Protein AF-A0A3P7DIX0-F1 (afdb_monomer_lite)

Radius of gyration: 22.91 Å; chains: 1; bounding box: 49×26×72 Å

Organism: Wuchereria bancrofti (NCBI:txid6293)

Sequence (64 aa):
MIQLNERCKRVEKCKPRQIETRSGIVEGKQLHCNKGSIDVFLGIPYAKPPTGERRFKVNLNYNL

Foldseek 3Di:
DDPPPPPPPCPVPPPFDWDQDPVGIAGWHWDADPVGIDTGGPPDDDDDQDDDPPNPDDDPPDDD

pLDDT: mean 83.42, std 15.46, range [43.31, 96.94]

Structure (mmCIF, N/CA/C/O backbone):
data_AF-A0A3P7DIX0-F1
#
_entry.id   AF-A0A3P7DIX0-F1
#
loop_
_atom_site.group_PDB
_atom_site.id
_atom_site.type_symbol
_atom_site.label_atom_id
_atom_site.label_alt_id
_atom_site.label_comp_id
_atom_site.label_asym_id
_atom_site.label_entity_id
_atom_site.label_seq_id
_atom_site.pdbx_PDB_ins_code
_atom_site.Cartn_x
_atom_site.Cartn_y
_atom_site.Cartn_z
_atom_site.occupancy
_atom_site.B_iso_or_equiv
_atom_site.auth_seq_id
_atom_site.auth_comp_id
_atom_site.auth_asym_id
_atom_site.auth_atom_id
_atom_site.pdbx_PDB_model_num
ATOM 1 N N . MET A 1 1 ? 37.681 1.964 47.785 1.00 43.31 1 MET A N 1
ATOM 2 C CA . MET A 1 1 ? 36.434 2.306 47.068 1.00 43.31 1 MET A CA 1
ATOM 3 C C . MET A 1 1 ? 36.794 2.503 45.610 1.00 43.31 1 MET A C 1
ATOM 5 O O . MET A 1 1 ? 37.644 3.335 45.336 1.00 43.31 1 MET A O 1
ATOM 9 N N . ILE A 1 2 ? 36.255 1.696 44.700 1.00 51.53 2 ILE A N 1
ATOM 10 C CA . ILE A 1 2 ? 36.508 1.860 43.264 1.00 51.53 2 ILE A CA 1
ATOM 11 C C . ILE A 1 2 ? 35.355 2.714 42.744 1.00 51.53 2 ILE A C 1
ATOM 13 O O . ILE A 1 2 ? 34.206 2.282 42.810 1.00 51.53 2 ILE A O 1
ATOM 17 N N . GLN A 1 3 ? 35.635 3.942 42.308 1.00 52.53 3 GLN A N 1
ATOM 18 C CA . GLN A 1 3 ? 34.643 4.766 41.619 1.00 52.53 3 GLN A CA 1
ATOM 19 C C . GLN A 1 3 ? 34.290 4.052 40.312 1.00 52.53 3 GLN A C 1
ATOM 21 O O . GLN A 1 3 ? 35.110 3.963 39.400 1.00 52.53 3 GLN A O 1
ATOM 26 N N . LEU A 1 4 ? 33.087 3.480 40.241 1.00 61.69 4 LEU A N 1
ATOM 27 C CA . LEU A 1 4 ? 32.545 2.997 38.980 1.00 61.69 4 LEU A CA 1
ATOM 28 C C . LEU A 1 4 ? 32.285 4.229 38.117 1.00 61.69 4 LEU A C 1
ATOM 30 O O . LEU A 1 4 ? 31.355 4.991 38.364 1.00 61.69 4 LEU A O 1
ATOM 34 N N . ASN A 1 5 ? 33.152 4.458 37.133 1.00 59.81 5 ASN A N 1
ATOM 35 C CA . ASN A 1 5 ? 32.946 5.520 36.164 1.00 59.81 5 ASN A CA 1
ATOM 36 C C . ASN A 1 5 ? 31.665 5.213 35.390 1.00 59.81 5 ASN A C 1
ATOM 38 O O . ASN A 1 5 ? 31.615 4.238 34.637 1.00 59.81 5 ASN A O 1
ATOM 42 N N . GLU A 1 6 ? 30.657 6.071 35.529 1.00 59.72 6 GLU A N 1
ATOM 43 C CA . GLU A 1 6 ? 29.450 6.038 34.712 1.00 59.72 6 GLU A CA 1
ATOM 44 C C . GLU A 1 6 ? 29.780 6.436 33.274 1.00 59.72 6 GLU A C 1
ATOM 46 O O . GLU A 1 6 ? 29.443 7.505 32.774 1.00 59.72 6 GLU A O 1
ATOM 51 N N . ARG A 1 7 ? 30.420 5.527 32.543 1.00 53.06 7 ARG A N 1
ATOM 52 C CA . ARG A 1 7 ? 30.313 5.501 31.091 1.00 53.06 7 ARG A CA 1
ATOM 53 C C . ARG A 1 7 ? 29.012 4.803 30.699 1.00 53.06 7 ARG A C 1
ATOM 55 O O . ARG A 1 7 ? 28.997 3.990 29.782 1.00 53.06 7 ARG A O 1
ATOM 62 N N . CYS A 1 8 ? 27.892 5.259 31.259 1.00 49.16 8 CYS A N 1
ATOM 63 C CA . CYS A 1 8 ? 26.715 5.464 30.429 1.00 49.16 8 CYS A CA 1
ATOM 64 C C . CYS A 1 8 ? 27.092 6.597 29.479 1.00 49.16 8 CYS A C 1
ATOM 66 O O . CYS A 1 8 ? 26.682 7.743 29.655 1.00 49.16 8 CYS A O 1
ATOM 68 N N . LYS A 1 9 ? 27.956 6.303 28.491 1.00 54.00 9 LYS A N 1
ATOM 69 C CA . LYS A 1 9 ? 28.073 7.177 27.337 1.00 54.00 9 LYS A CA 1
ATOM 70 C C . LYS A 1 9 ? 26.629 7.328 26.904 1.00 54.00 9 LYS A C 1
ATOM 72 O O . LYS A 1 9 ? 26.003 6.339 26.524 1.00 54.00 9 LYS A O 1
ATOM 77 N N . ARG A 1 10 ? 26.096 8.541 27.026 1.00 56.41 10 ARG A N 1
ATOM 78 C CA . ARG A 1 10 ? 25.069 9.017 26.122 1.00 56.41 10 ARG A CA 1
ATOM 79 C C . ARG A 1 10 ? 25.621 8.654 24.750 1.00 56.41 10 ARG A C 1
ATOM 81 O O . ARG A 1 10 ? 26.433 9.382 24.196 1.00 56.41 10 ARG A O 1
ATOM 88 N N . VAL A 1 11 ? 25.286 7.467 24.248 1.00 62.44 11 VAL A N 1
ATOM 89 C CA . VAL A 1 11 ? 25.159 7.287 22.819 1.00 62.44 11 VAL A CA 1
ATOM 90 C C . VAL A 1 11 ? 24.114 8.337 22.549 1.00 62.44 11 VAL A C 1
ATOM 92 O O . VAL A 1 11 ? 22.966 8.169 22.965 1.00 62.44 11 VAL A O 1
ATOM 95 N N . GLU A 1 12 ? 24.558 9.507 22.094 1.00 61.41 12 GLU A N 1
ATOM 96 C CA . GLU A 1 12 ? 23.650 10.537 21.643 1.00 61.41 12 GLU A CA 1
ATOM 97 C C . GLU A 1 12 ? 22.700 9.790 20.731 1.00 61.41 12 GLU A C 1
ATOM 99 O O . GLU A 1 12 ? 23.118 9.203 19.731 1.00 61.41 12 GLU A O 1
ATOM 104 N N . LYS A 1 13 ? 21.457 9.631 21.187 1.00 63.66 13 LYS A N 1
ATOM 105 C CA . LYS A 1 13 ? 20.463 8.920 20.414 1.00 63.66 13 LYS A CA 1
ATOM 106 C C . LYS A 1 13 ? 20.302 9.801 19.191 1.00 63.66 13 LYS A C 1
ATOM 108 O O . LYS A 1 13 ? 19.679 10.857 19.292 1.00 63.66 13 LYS A O 1
ATOM 113 N N . CYS A 1 14 ? 20.958 9.430 18.090 1.00 71.25 14 CYS A N 1
ATOM 114 C CA . CYS A 1 14 ? 20.857 10.159 16.839 1.00 71.25 14 CYS A CA 1
ATOM 115 C C . CYS A 1 14 ? 19.367 10.357 16.589 1.00 71.25 14 CYS A C 1
ATOM 117 O O . CYS A 1 14 ? 18.603 9.389 16.691 1.00 71.25 14 CYS A O 1
ATOM 119 N N . LYS A 1 15 ? 18.950 11.613 16.377 1.00 80.69 15 LYS A N 1
ATOM 120 C CA . LYS A 1 15 ? 17.537 11.937 16.166 1.00 80.69 15 LYS A CA 1
ATOM 121 C C . LYS A 1 15 ? 16.994 10.963 15.118 1.00 80.69 15 LYS A C 1
ATOM 123 O O . LYS A 1 15 ? 17.633 10.811 14.071 1.00 80.69 15 LYS A O 1
ATOM 128 N N . PRO A 1 16 ? 15.895 10.252 15.407 1.00 85.00 16 PRO A N 1
ATOM 129 C CA . PRO A 1 16 ? 15.401 9.264 14.471 1.00 85.00 16 PRO A CA 1
ATOM 130 C C . PRO A 1 16 ? 14.985 9.967 13.177 1.00 85.00 16 PRO A C 1
ATOM 132 O O . PRO A 1 16 ? 14.615 11.145 13.186 1.00 85.00 16 PRO A O 1
ATOM 135 N N . ARG A 1 17 ? 15.075 9.261 12.048 1.00 92.50 17 ARG A N 1
ATOM 136 C CA . ARG A 1 17 ? 14.663 9.823 10.762 1.00 92.50 17 ARG A CA 1
ATOM 137 C C . ARG A 1 17 ? 13.154 10.045 10.821 1.00 92.50 17 ARG A C 1
ATOM 139 O O . ARG A 1 17 ? 12.410 9.096 11.043 1.00 92.50 17 ARG A O 1
ATOM 146 N N . GLN A 1 18 ? 12.715 11.279 10.619 1.00 95.31 18 GLN A N 1
ATOM 147 C CA . GLN A 1 18 ? 11.301 11.638 10.566 1.00 95.31 18 GLN A CA 1
ATOM 148 C C . GLN A 1 18 ? 10.951 12.091 9.154 1.00 95.31 18 GLN A C 1
ATOM 150 O O . GLN A 1 18 ? 11.718 12.826 8.532 1.00 95.31 18 GLN A O 1
ATOM 155 N N . ILE A 1 19 ? 9.821 11.609 8.645 1.00 95.12 19 ILE A N 1
ATOM 156 C CA . ILE A 1 19 ? 9.333 11.902 7.298 1.00 95.12 19 ILE A CA 1
ATOM 157 C C . ILE A 1 19 ? 7.912 12.428 7.390 1.00 95.12 19 ILE A C 1
ATOM 159 O O . ILE A 1 19 ? 7.044 11.790 7.983 1.00 95.12 19 ILE A O 1
ATOM 163 N N . GLU A 1 20 ? 7.678 13.591 6.794 1.00 96.06 20 GLU A N 1
ATOM 164 C CA . GLU A 1 20 ? 6.351 14.183 6.698 1.00 96.06 20 GLU A CA 1
ATOM 165 C C . GLU A 1 20 ? 5.553 13.505 5.585 1.00 96.06 20 GLU A C 1
ATOM 167 O O . GLU A 1 20 ? 5.989 13.401 4.438 1.00 96.06 20 GLU A O 1
ATOM 172 N N . THR A 1 21 ? 4.359 13.037 5.930 1.00 94.62 21 THR A N 1
ATOM 173 C CA . THR A 1 21 ? 3.379 12.511 4.981 1.00 94.62 21 THR A CA 1
ATOM 174 C C . THR A 1 21 ? 2.089 13.317 5.097 1.00 94.62 21 THR A C 1
ATOM 176 O O . THR A 1 21 ? 1.873 14.026 6.079 1.00 94.62 21 THR A O 1
ATOM 179 N N . ARG A 1 22 ? 1.172 13.170 4.133 1.00 96.94 22 ARG A N 1
ATOM 180 C CA . ARG A 1 22 ? -0.143 13.843 4.188 1.00 96.94 22 ARG A CA 1
ATOM 181 C C . ARG A 1 22 ? -0.969 13.470 5.424 1.00 96.94 22 ARG A C 1
ATOM 183 O O . ARG A 1 22 ? -1.857 14.222 5.801 1.00 96.94 22 ARG A O 1
ATOM 190 N N . SER A 1 23 ? -0.704 12.310 6.022 1.00 93.00 23 SER A N 1
ATOM 191 C CA . SER A 1 23 ? -1.426 11.798 7.191 1.00 93.00 23 SER A CA 1
ATOM 192 C C . SER A 1 23 ? -0.698 12.062 8.514 1.00 93.00 23 SER A C 1
ATOM 194 O O . SER A 1 23 ? -1.197 11.654 9.558 1.00 93.00 23 SER A O 1
ATOM 196 N N . GLY A 1 24 ? 0.466 12.723 8.487 1.00 95.62 24 GLY A N 1
ATOM 197 C CA . GLY A 1 24 ? 1.281 13.016 9.667 1.00 95.62 24 GLY A CA 1
ATOM 198 C C . GLY A 1 24 ? 2.747 12.602 9.520 1.00 95.62 24 GLY A C 1
ATOM 199 O O . GLY A 1 24 ? 3.179 12.108 8.475 1.00 95.62 24 GLY A O 1
ATOM 200 N N . ILE A 1 25 ? 3.522 12.824 10.584 1.00 96.06 25 ILE A N 1
ATOM 201 C CA . ILE A 1 25 ? 4.952 12.494 10.648 1.00 96.06 25 ILE A CA 1
ATOM 202 C C . ILE A 1 25 ? 5.131 11.007 10.956 1.00 96.06 25 ILE A C 1
ATOM 204 O O . ILE A 1 25 ? 4.497 10.470 11.863 1.00 96.06 25 ILE A O 1
ATOM 208 N N . VAL A 1 26 ? 6.038 10.359 10.229 1.00 95.62 26 VAL A N 1
ATOM 209 C CA . VAL A 1 26 ? 6.389 8.950 10.402 1.00 95.62 26 VAL A CA 1
ATOM 210 C C . VAL A 1 26 ? 7.851 8.824 10.824 1.00 95.62 26 VAL A C 1
ATOM 212 O O . VAL A 1 26 ? 8.743 9.382 10.182 1.00 95.62 26 VAL A O 1
ATOM 215 N N . GLU A 1 27 ? 8.101 8.067 11.894 1.00 95.00 27 GLU A N 1
ATOM 216 C CA . GLU A 1 27 ? 9.451 7.711 12.337 1.00 95.00 27 GLU A CA 1
ATOM 217 C C . GLU A 1 27 ? 9.977 6.487 11.571 1.00 95.00 27 GLU A C 1
ATOM 219 O O . GLU A 1 27 ? 9.276 5.489 11.392 1.00 95.00 27 GLU A O 1
ATOM 224 N N . GLY A 1 28 ? 11.233 6.548 11.138 1.00 94.69 28 GLY A N 1
ATOM 225 C CA . GLY A 1 28 ? 11.901 5.468 10.428 1.00 94.69 28 GLY A CA 1
ATOM 226 C C . GLY A 1 28 ? 13.415 5.469 10.619 1.00 94.69 28 GLY A C 1
ATOM 227 O O . GLY A 1 28 ? 13.984 6.148 11.479 1.00 94.69 28 GLY A O 1
ATOM 228 N N . LYS A 1 29 ? 14.085 4.676 9.785 1.00 93.62 29 LYS A N 1
ATOM 229 C CA . LYS A 1 29 ? 15.544 4.571 9.701 1.00 93.62 29 LYS A CA 1
ATOM 230 C C . LYS A 1 29 ? 15.978 4.775 8.261 1.00 93.62 29 LYS A C 1
ATOM 232 O O . LYS A 1 29 ? 15.293 4.330 7.349 1.00 93.62 29 LYS A O 1
ATOM 237 N N . GLN A 1 30 ? 17.135 5.391 8.061 1.00 94.62 30 GLN A N 1
ATOM 238 C CA . GLN A 1 30 ? 17.796 5.349 6.764 1.00 94.62 30 GLN A CA 1
ATOM 239 C C . GLN A 1 30 ? 18.814 4.212 6.778 1.00 94.62 30 GLN A C 1
ATOM 241 O O . GLN A 1 30 ? 19.663 4.161 7.667 1.00 94.62 30 GLN A O 1
ATOM 246 N N . LEU A 1 31 ? 18.715 3.298 5.818 1.00 94.12 31 LEU A N 1
ATOM 247 C CA . LEU A 1 31 ? 19.704 2.245 5.606 1.00 94.12 31 LEU A CA 1
ATOM 248 C C . LEU A 1 31 ? 20.491 2.550 4.338 1.00 94.12 31 LEU A C 1
ATOM 250 O O . LEU A 1 31 ? 19.915 2.989 3.346 1.00 94.12 31 LEU A O 1
ATOM 254 N N . HIS A 1 32 ? 21.796 2.298 4.354 1.00 95.94 32 HIS A N 1
ATOM 255 C CA . HIS A 1 32 ? 22.619 2.380 3.155 1.00 95.94 32 HIS A CA 1
ATOM 256 C C . HIS A 1 32 ? 22.693 1.003 2.490 1.00 95.94 32 HIS A C 1
ATOM 258 O O . HIS A 1 32 ? 23.046 0.015 3.136 1.00 95.94 32 HIS A O 1
ATOM 264 N N . CYS A 1 33 ? 22.344 0.930 1.210 1.00 93.50 33 CYS A N 1
ATOM 265 C CA . CYS A 1 33 ? 22.439 -0.273 0.393 1.00 93.50 33 CYS A CA 1
ATOM 266 C C . CYS A 1 33 ? 23.358 -0.012 -0.807 1.00 93.50 33 CYS A C 1
ATOM 268 O O . CYS A 1 33 ? 23.622 1.133 -1.161 1.00 93.50 33 CYS A O 1
ATOM 270 N N . ASN A 1 34 ? 23.785 -1.071 -1.502 1.00 95.75 34 ASN A N 1
ATOM 271 C CA . ASN A 1 34 ? 24.702 -0.961 -2.650 1.00 95.75 34 ASN A CA 1
ATOM 272 C C . ASN A 1 34 ? 24.205 -0.015 -3.762 1.00 95.75 34 ASN A C 1
ATOM 274 O O . ASN A 1 34 ? 25.007 0.518 -4.518 1.00 95.75 34 ASN A O 1
ATOM 278 N N . LYS A 1 35 ? 22.882 0.172 -3.882 1.00 95.12 35 LYS A N 1
ATOM 279 C CA . LYS A 1 35 ? 22.240 1.037 -4.888 1.00 95.12 35 LYS A CA 1
ATOM 280 C C . LYS A 1 35 ? 21.873 2.432 -4.362 1.00 95.12 35 LYS A C 1
ATOM 282 O O . LYS A 1 35 ? 21.194 3.175 -5.061 1.00 95.12 35 LYS A O 1
ATOM 287 N N . GLY A 1 36 ? 22.281 2.774 -3.142 1.00 96.06 36 GLY A N 1
ATOM 288 C CA . GLY A 1 36 ? 21.949 4.032 -2.481 1.00 96.06 36 GLY A CA 1
ATOM 289 C C . GLY A 1 36 ? 21.243 3.836 -1.143 1.00 96.06 36 GLY A C 1
ATOM 290 O O . GLY A 1 36 ? 21.026 2.718 -0.673 1.00 96.06 36 GLY A O 1
ATOM 291 N N . SER A 1 37 ? 20.902 4.954 -0.512 1.00 95.50 37 SER A N 1
ATOM 292 C CA . SER A 1 37 ? 20.202 4.958 0.769 1.00 95.50 37 SER A CA 1
ATOM 293 C C . SER A 1 37 ? 18.695 4.786 0.582 1.00 95.50 37 SER A C 1
ATOM 295 O O . SER A 1 37 ? 18.104 5.389 -0.311 1.00 95.50 37 SER A O 1
ATOM 297 N N . ILE A 1 38 ? 18.076 3.988 1.447 1.00 95.31 38 ILE A N 1
ATOM 298 C CA . ILE A 1 38 ? 16.633 3.738 1.477 1.00 95.31 38 ILE A CA 1
ATOM 299 C C . ILE A 1 38 ? 16.049 4.102 2.840 1.00 95.31 38 ILE A C 1
ATOM 301 O O . ILE A 1 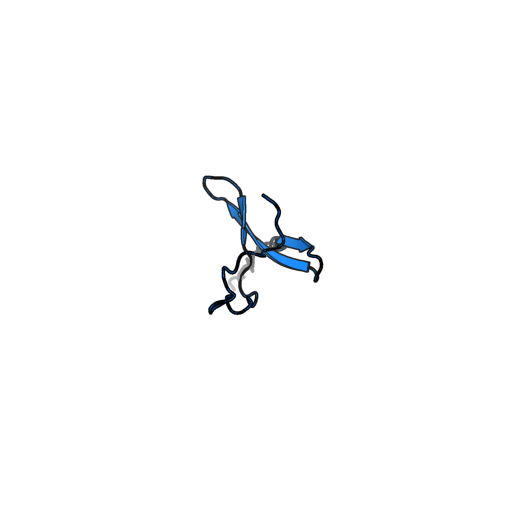38 ? 16.724 3.991 3.867 1.00 95.31 38 ILE A O 1
ATOM 305 N N . ASP A 1 39 ? 14.774 4.477 2.844 1.00 94.50 39 ASP A N 1
ATOM 306 C CA . ASP A 1 39 ? 14.030 4.781 4.062 1.00 94.50 39 ASP A CA 1
ATOM 307 C C . ASP A 1 39 ? 13.189 3.578 4.461 1.00 94.50 39 ASP A C 1
ATOM 309 O O . ASP A 1 39 ? 12.417 3.041 3.668 1.00 94.50 39 ASP A O 1
ATOM 313 N N . VAL A 1 40 ? 13.374 3.135 5.700 1.00 94.50 40 VAL A N 1
ATOM 314 C CA . VAL A 1 40 ? 12.754 1.935 6.247 1.00 94.50 40 VAL A CA 1
ATOM 315 C C . VAL A 1 40 ? 11.870 2.319 7.417 1.00 94.50 40 VAL A C 1
ATOM 317 O O . VAL A 1 40 ? 12.329 2.898 8.405 1.00 94.50 40 VAL A O 1
ATOM 320 N N . PHE A 1 41 ? 10.604 1.935 7.315 1.00 94.31 41 PHE A N 1
ATOM 321 C CA . PHE A 1 41 ? 9.584 2.180 8.321 1.00 94.31 41 PHE A CA 1
ATOM 322 C C . PHE A 1 41 ? 9.069 0.833 8.822 1.00 94.31 41 PHE A C 1
ATOM 324 O O . PHE A 1 41 ? 8.585 0.016 8.039 1.00 94.31 41 PHE A O 1
ATOM 331 N N . LEU A 1 42 ? 9.225 0.572 10.118 1.00 91.56 42 LEU A N 1
ATOM 332 C CA . LEU A 1 42 ? 8.861 -0.700 10.741 1.00 91.56 42 LEU A CA 1
ATOM 333 C C . LEU A 1 42 ? 7.662 -0.502 11.668 1.00 91.56 42 LEU A C 1
ATOM 335 O O . LEU A 1 42 ? 7.484 0.573 12.231 1.00 91.56 42 LEU A O 1
ATOM 339 N N . GLY A 1 43 ? 6.852 -1.548 11.841 1.00 93.19 43 GLY A N 1
ATOM 340 C CA . GLY A 1 43 ? 5.717 -1.532 12.770 1.00 93.19 43 GLY A CA 1
ATOM 341 C C . GLY A 1 43 ? 4.498 -0.723 12.309 1.00 93.19 43 GLY A C 1
ATOM 342 O O . GLY A 1 43 ? 3.535 -0.627 13.062 1.00 93.19 43 GLY A O 1
ATOM 343 N N . ILE A 1 44 ? 4.500 -0.172 11.089 1.00 92.62 44 ILE A N 1
ATOM 344 C CA . ILE A 1 44 ? 3.324 0.501 10.521 1.00 92.62 44 ILE A CA 1
ATOM 345 C C . ILE A 1 44 ? 2.312 -0.555 10.057 1.00 92.62 44 ILE A C 1
ATOM 347 O O . ILE A 1 44 ? 2.669 -1.409 9.238 1.00 92.62 44 ILE A O 1
ATOM 351 N N . PRO A 1 45 ? 1.050 -0.506 10.520 1.00 92.94 45 PRO A N 1
ATOM 352 C CA . PRO A 1 45 ? -0.004 -1.354 9.979 1.00 92.94 45 PRO A CA 1
ATOM 353 C C . PRO A 1 45 ? -0.191 -1.108 8.476 1.00 92.94 45 PRO A C 1
ATOM 355 O O . PRO A 1 45 ? -0.336 0.036 8.047 1.00 92.94 45 PRO A O 1
ATOM 358 N N . TYR A 1 46 ? -0.228 -2.175 7.675 1.00 88.81 46 TYR A N 1
ATOM 359 C CA . TYR A 1 46 ? -0.527 -2.089 6.243 1.00 88.81 46 TYR A CA 1
ATOM 360 C C . TYR A 1 46 ? -1.946 -2.601 5.951 1.00 88.81 46 TYR A C 1
ATOM 362 O O . TYR A 1 46 ? -2.485 -3.443 6.674 1.00 88.81 46 TYR A O 1
ATOM 370 N N . ALA A 1 47 ? -2.575 -2.072 4.901 1.00 91.88 47 ALA A N 1
ATOM 371 C CA . ALA A 1 47 ? -3.924 -2.470 4.504 1.00 91.88 47 ALA A CA 1
ATOM 372 C C . ALA A 1 47 ? -3.955 -3.909 3.964 1.00 9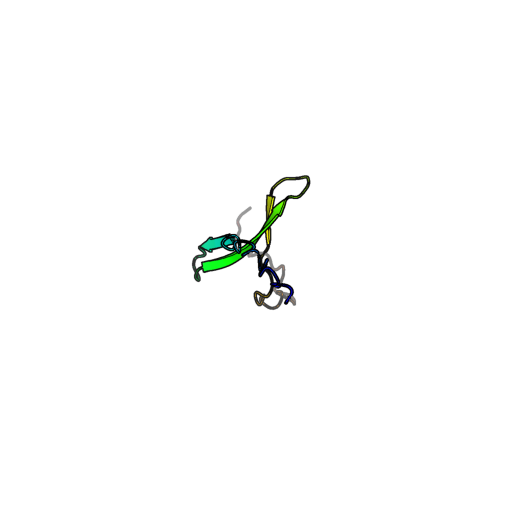1.88 47 ALA A C 1
ATOM 374 O O . ALA A 1 47 ? -3.012 -4.341 3.309 1.00 91.88 47 ALA A O 1
ATOM 375 N N . LYS A 1 48 ? -5.064 -4.641 4.150 1.00 93.62 48 LYS A N 1
ATO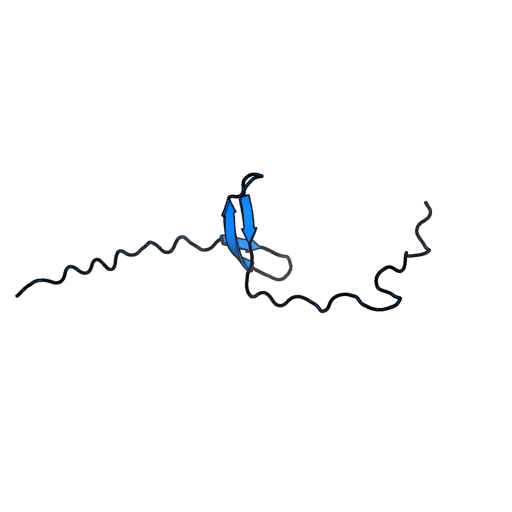M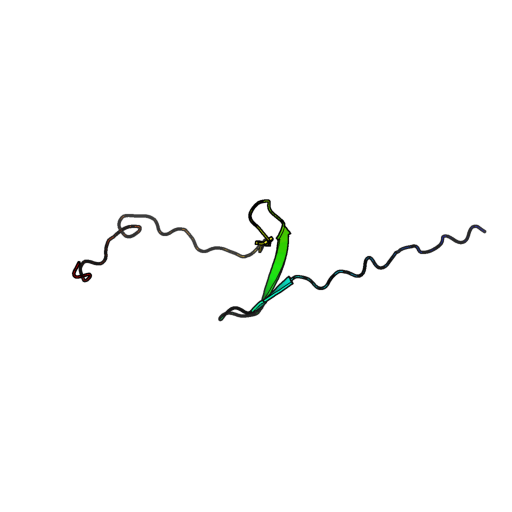 376 C CA . LYS A 1 48 ? -5.234 -5.960 3.511 1.00 93.62 48 LYS A CA 1
ATOM 377 C C . LYS A 1 48 ? -5.010 -5.841 1.994 1.00 93.62 48 LYS A C 1
ATOM 379 O O . LYS A 1 48 ? -5.482 -4.869 1.397 1.00 93.62 48 LYS A O 1
ATOM 384 N N . PRO A 1 49 ? -4.333 -6.809 1.353 1.00 93.12 49 PRO A N 1
ATOM 385 C CA . PRO A 1 49 ? -4.123 -6.751 -0.085 1.00 93.12 49 PRO A CA 1
ATOM 386 C C . PRO A 1 49 ? -5.473 -6.758 -0.821 1.00 93.12 49 PRO A C 1
ATOM 388 O O . PRO A 1 49 ? -6.397 -7.461 -0.393 1.00 93.12 49 PRO A O 1
ATOM 391 N N . PRO A 1 50 ? -5.603 -6.045 -1.955 1.00 92.06 50 PRO A N 1
ATOM 392 C CA . PRO A 1 50 ? -6.759 -6.216 -2.820 1.00 92.06 50 PRO A CA 1
ATOM 393 C C . PRO A 1 50 ? -6.740 -7.651 -3.357 1.00 92.06 50 PRO A C 1
ATOM 395 O O . PRO A 1 50 ? -5.766 -8.084 -3.980 1.00 92.06 50 PRO A O 1
ATOM 398 N N . THR A 1 51 ? -7.798 -8.405 -3.072 1.00 92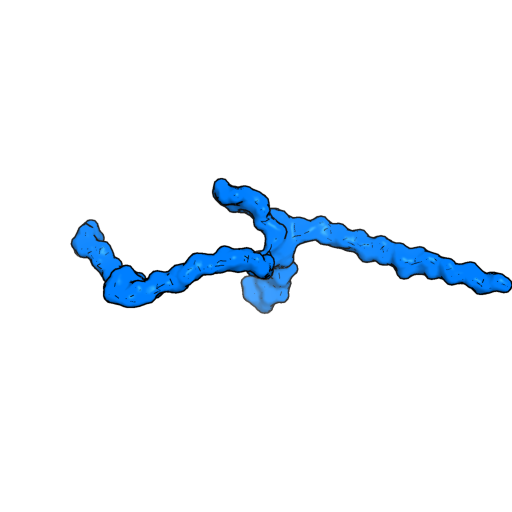.62 51 THR A N 1
ATOM 399 C CA . THR A 1 51 ? -7.980 -9.807 -3.478 1.00 92.62 51 THR A CA 1
ATOM 400 C C . THR A 1 51 ? -9.326 -9.976 -4.186 1.00 92.62 51 THR A C 1
ATOM 402 O O . THR A 1 51 ? -10.198 -9.111 -4.092 1.00 92.62 51 THR A O 1
ATOM 405 N N . GLY A 1 52 ? -9.479 -11.067 -4.942 1.00 93.31 52 GLY A N 1
ATOM 406 C CA . GLY A 1 52 ? -10.675 -11.351 -5.741 1.00 93.31 52 GLY A CA 1
ATOM 407 C C . GLY A 1 52 ? -10.674 -10.702 -7.129 1.00 93.31 52 GLY A C 1
ATOM 408 O O . GLY A 1 52 ? -9.697 -10.081 -7.552 1.00 93.31 52 GLY A O 1
ATOM 409 N N . GLU A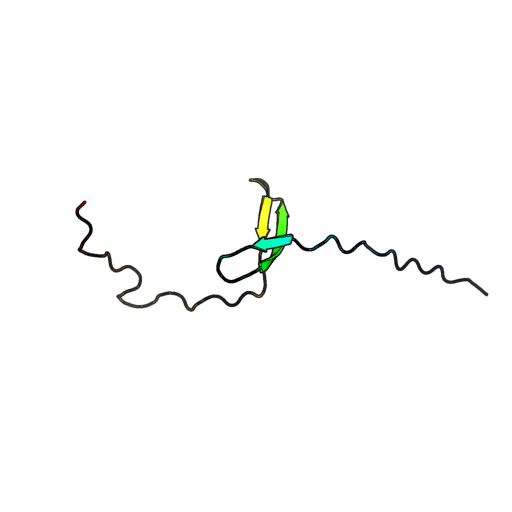 1 53 ? -11.796 -10.837 -7.837 1.00 90.50 53 GLU A N 1
ATOM 410 C CA . GLU A 1 53 ? -11.968 -10.450 -9.251 1.00 90.50 53 GLU A CA 1
ATOM 411 C C . GLU A 1 53 ? -11.650 -8.975 -9.543 1.00 90.50 53 GLU A C 1
ATOM 413 O O . GLU A 1 53 ? -11.300 -8.606 -10.661 1.00 90.50 53 GLU A O 1
ATOM 418 N N . ARG A 1 54 ? -11.744 -8.109 -8.528 1.00 87.88 54 ARG A N 1
ATOM 419 C CA . ARG A 1 54 ? -11.492 -6.669 -8.663 1.00 87.88 54 ARG A CA 1
ATOM 420 C C . ARG A 1 54 ? -10.018 -6.277 -8.522 1.00 87.88 54 ARG A C 1
ATOM 422 O O . ARG A 1 54 ? -9.695 -5.136 -8.826 1.00 87.88 54 ARG A O 1
ATOM 429 N N . ARG A 1 55 ? -9.117 -7.180 -8.102 1.00 89.69 55 ARG A N 1
ATOM 430 C CA . ARG A 1 55 ? -7.690 -6.876 -7.846 1.00 89.69 55 ARG A CA 1
ATOM 431 C C . ARG A 1 55 ? -6.966 -6.285 -9.058 1.00 89.69 55 ARG A C 1
ATOM 433 O O . ARG A 1 55 ? -6.148 -5.387 -8.900 1.00 89.69 55 ARG A O 1
ATOM 440 N N . PHE A 1 56 ? -7.249 -6.816 -10.242 1.00 90.19 56 PHE A N 1
ATOM 441 C CA . PHE A 1 56 ? -6.578 -6.448 -11.491 1.00 90.19 56 PHE A CA 1
ATOM 442 C C . PHE A 1 56 ? -7.562 -5.998 -12.566 1.00 90.19 56 PHE A C 1
ATOM 444 O O . PHE A 1 56 ? -7.247 -6.037 -13.753 1.00 90.19 56 PHE A O 1
ATOM 451 N N . LYS A 1 57 ? -8.783 -5.620 -12.176 1.00 86.38 57 LYS A N 1
ATOM 452 C CA . LYS A 1 57 ? -9.777 -5.217 -13.159 1.00 86.38 57 LYS A CA 1
ATOM 453 C C . LYS A 1 57 ? -9.328 -3.902 -13.790 1.00 86.38 57 LYS A C 1
ATOM 455 O O . LYS A 1 57 ? -9.281 -2.875 -13.117 1.00 86.38 57 LYS A O 1
ATOM 460 N N . VAL A 1 58 ? -9.002 -3.953 -15.078 1.00 86.06 58 VAL A N 1
ATOM 461 C CA . VAL A 1 58 ? -8.733 -2.755 -15.870 1.00 86.06 58 VAL A CA 1
ATOM 462 C C . VAL A 1 58 ? -9.973 -1.862 -15.853 1.00 86.06 58 VAL A C 1
ATOM 464 O O . VAL A 1 58 ? -11.107 -2.340 -15.961 1.00 86.06 58 VAL A O 1
ATOM 467 N N . ASN A 1 59 ? -9.770 -0.561 -15.672 1.00 82.38 59 ASN A N 1
ATOM 468 C CA . ASN A 1 59 ? -10.849 0.394 -15.859 1.00 82.38 59 ASN A CA 1
ATOM 469 C C . ASN A 1 59 ? -11.129 0.495 -17.366 1.00 82.38 59 ASN A C 1
ATOM 471 O O . ASN A 1 59 ? -10.248 0.889 -18.124 1.00 82.38 59 ASN A O 1
ATOM 475 N N . LEU A 1 60 ? -12.341 0.134 -17.793 1.00 81.38 60 LEU A N 1
ATOM 476 C CA . LEU A 1 60 ? -12.736 0.134 -19.207 1.00 81.38 60 LEU A CA 1
ATOM 477 C C . LEU A 1 60 ? -12.815 1.543 -19.824 1.00 81.38 60 LEU A C 1
ATOM 479 O O . LEU A 1 60 ? -12.951 1.652 -21.034 1.00 81.38 60 LEU A O 1
ATOM 483 N N . ASN A 1 61 ? -12.701 2.610 -19.025 1.00 78.94 61 ASN A N 1
ATOM 484 C CA . ASN A 1 61 ? -12.743 3.991 -19.515 1.00 78.94 61 ASN A CA 1
ATOM 485 C C . ASN A 1 61 ? -11.372 4.554 -19.942 1.00 78.94 61 ASN A C 1
ATOM 487 O O . ASN A 1 61 ? -11.273 5.753 -20.203 1.00 78.94 61 ASN A O 1
ATOM 491 N N . TYR A 1 62 ? -10.308 3.747 -20.002 1.00 69.25 62 TYR A N 1
ATOM 492 C CA . TYR A 1 62 ? -9.077 4.176 -20.671 1.00 69.25 62 TYR A CA 1
ATOM 493 C C . TYR A 1 62 ? -9.219 3.965 -22.182 1.00 69.25 62 TYR A C 1
ATOM 495 O O . TYR A 1 62 ? -9.212 2.829 -22.649 1.00 69.25 62 TYR A O 1
ATOM 503 N N . ASN A 1 63 ? -9.315 5.062 -22.936 1.00 71.94 63 ASN A N 1
ATOM 504 C CA . ASN A 1 63 ? -9.033 5.043 -24.370 1.00 71.94 63 ASN A CA 1
ATOM 505 C C . ASN A 1 63 ? -7.509 4.921 -24.525 1.00 71.94 63 ASN A C 1
ATOM 507 O O . ASN A 1 63 ? -6.794 5.882 -24.234 1.00 71.94 63 ASN A O 1
ATOM 511 N N . LEU A 1 64 ? -7.028 3.730 -24.888 1.00 69.38 64 LEU A N 1
ATOM 512 C CA . LEU A 1 64 ? -5.672 3.530 -25.409 1.00 69.38 64 LEU A CA 1
ATOM 513 C C . LEU A 1 64 ? -5.623 3.925 -26.885 1.00 69.38 64 LEU A C 1
ATOM 515 O O . LEU A 1 64 ? -6.619 3.641 -27.589 1.00 69.38 64 LEU A O 1
#

InterPro domains:
  IPR002018 Carboxylesterase, type B [PF00135] (17-57)
  IPR029058 Alpha/Beta hydrolase fold [G3DSA:3.40.50.1820] (1-58)
  IPR029058 Alpha/Beta hydrolase fold [SSF53474] (18-57)
  IPR050654 Acetylcholinesterase-related enzymes [PTHR43918] (15-58)

Secondary structure (DSSP, 8-state):
-------------PPPEEEEETTEEEEEEEEEETTEEEEE--S---PPPP-STTTT---TT---